Protein AF-A0A953Z310-F1 (afdb_monomer_lite)

Secondary structure (DSSP, 8-state):
-HHHHHTT--S--------SSS-THHHHTTT-GGGBTTTSSBTT----HHHHHHHHHHTTS-SSSHHHHHHHHHHHHHHHHHHHHH--S-------------TTBPPP---SSS----TT--B-HHHHHHHHHHHT----HHHHHHHHHHHHHHHHHHHHHHT--

Radius of gyration: 30.93 Å; chains: 1; bounding box: 50×56×88 Å

pLDDT: mean 90.14, std 7.77, range [67.81, 98.5]

Sequence (165 aa):
FLRRQREAEGQAYNAGWVFDYPDAQNILVLLYGKNAVPSGVNSARYKSAEFDKLYDEMNQLDQTDPEQAERKKEVILEMHKVLEHDCPWALIYFGKTYLLTHDWFAPPMPNDFAYNLIKYHASDSNVRAAQAEEWREVKPIPMIILGILMLLFGGLFVAKVLMQP

Structure (mmCIF, N/CA/C/O backbone):
data_AF-A0A953Z310-F1
#
_entry.id   AF-A0A953Z310-F1
#
loop_
_atom_site.group_PDB
_atom_site.id
_atom_site.type_symbol
_atom_site.label_atom_id
_atom_site.label_alt_id
_atom_site.label_comp_id
_atom_site.label_asym_id
_atom_site.label_entity_id
_atom_site.label_seq_id
_atom_site.pdbx_PDB_ins_code
_atom_site.Cartn_x
_atom_site.Cartn_y
_atom_site.Cartn_z
_atom_site.occupancy
_atom_site.B_iso_or_equiv
_atom_site.auth_seq_id
_atom_site.auth_comp_id
_atom_site.auth_asym_id
_atom_site.auth_atom_id
_atom_site.pdbx_PDB_model_num
ATOM 1 N N . PHE A 1 1 ? -17.817 -5.133 -11.876 1.00 75.56 1 PHE A N 1
ATOM 2 C CA . PHE A 1 1 ? -17.106 -5.460 -10.626 1.00 75.56 1 PHE A CA 1
ATOM 3 C C . PHE A 1 1 ? -17.225 -4.328 -9.604 1.00 75.56 1 PHE A C 1
ATOM 5 O O . PHE A 1 1 ? -18.064 -4.449 -8.726 1.00 75.56 1 PHE A O 1
ATOM 12 N N . LEU A 1 2 ? -16.526 -3.195 -9.774 1.00 82.00 2 LEU A N 1
ATOM 13 C CA . LEU A 1 2 ? -16.492 -2.096 -8.787 1.00 82.00 2 LEU A CA 1
ATOM 14 C C . LEU A 1 2 ? -17.868 -1.542 -8.380 1.00 82.00 2 LEU A C 1
ATOM 16 O O . LEU A 1 2 ? -18.081 -1.215 -7.220 1.00 82.00 2 LEU A O 1
ATOM 20 N N . ARG A 1 3 ? -18.817 -1.458 -9.322 1.00 87.06 3 ARG A N 1
ATOM 21 C CA . ARG A 1 3 ? -20.196 -1.047 -9.019 1.00 87.06 3 ARG A CA 1
ATOM 22 C C . ARG A 1 3 ? -20.852 -1.984 -7.993 1.00 87.06 3 ARG A C 1
ATOM 24 O O . ARG A 1 3 ? -21.288 -1.514 -6.956 1.00 87.06 3 ARG A O 1
ATOM 31 N N . ARG A 1 4 ? -20.790 -3.300 -8.231 1.00 85.25 4 ARG A N 1
ATOM 32 C CA . ARG A 1 4 ? -21.323 -4.333 -7.324 1.00 85.25 4 ARG A CA 1
ATOM 33 C C . ARG A 1 4 ? -20.642 -4.318 -5.956 1.00 85.25 4 ARG A C 1
ATOM 35 O O . ARG A 1 4 ? -21.317 -4.517 -4.963 1.00 85.25 4 ARG A O 1
ATOM 42 N N . GLN A 1 5 ? -19.338 -4.038 -5.895 1.00 83.44 5 GLN A N 1
ATOM 43 C CA . GLN A 1 5 ? -18.620 -3.876 -4.625 1.00 83.44 5 GLN A CA 1
ATOM 44 C C . GLN A 1 5 ? -19.130 -2.659 -3.835 1.00 83.44 5 GLN A C 1
ATOM 46 O O . GLN A 1 5 ? -19.367 -2.771 -2.637 1.00 83.44 5 GLN A O 1
ATOM 51 N N . ARG A 1 6 ? -19.363 -1.515 -4.499 1.00 82.12 6 ARG A N 1
ATOM 52 C CA . ARG A 1 6 ? -19.944 -0.316 -3.861 1.00 82.12 6 ARG A CA 1
ATOM 53 C C . ARG A 1 6 ? -21.405 -0.500 -3.453 1.00 82.12 6 ARG A C 1
ATOM 55 O O . ARG A 1 6 ? -21.812 -0.008 -2.410 1.00 82.12 6 ARG A O 1
ATOM 62 N N . GLU A 1 7 ? -22.176 -1.208 -4.271 1.00 84.88 7 GLU A N 1
ATOM 63 C CA . GLU A 1 7 ? -23.590 -1.530 -4.031 1.00 84.88 7 GLU A CA 1
ATOM 64 C C . GLU A 1 7 ? -23.766 -2.753 -3.108 1.00 84.88 7 GLU A C 1
ATOM 66 O O . GLU A 1 7 ? -24.884 -3.102 -2.747 1.00 84.88 7 GLU A O 1
ATOM 71 N N . ALA A 1 8 ? -22.665 -3.391 -2.692 1.00 78.88 8 ALA A N 1
ATOM 72 C CA . ALA A 1 8 ? -22.634 -4.596 -1.866 1.00 78.88 8 ALA A CA 1
ATOM 73 C C . ALA A 1 8 ? -23.402 -5.811 -2.443 1.00 78.88 8 ALA A C 1
ATOM 75 O O . ALA A 1 8 ? -23.915 -6.646 -1.701 1.00 78.88 8 ALA A O 1
ATOM 76 N N . GLU A 1 9 ? -23.439 -5.958 -3.768 1.00 84.62 9 GLU A N 1
ATOM 77 C CA . GLU A 1 9 ? -24.192 -6.996 -4.493 1.00 84.62 9 GLU A CA 1
ATOM 78 C C . GLU A 1 9 ? -23.413 -8.316 -4.701 1.00 84.62 9 GLU A C 1
ATOM 80 O O . GLU A 1 9 ? -23.524 -8.973 -5.745 1.00 84.62 9 GLU A O 1
ATOM 85 N N . GLY A 1 10 ? -22.583 -8.723 -3.743 1.00 82.38 10 GLY A N 1
ATOM 86 C CA . GLY A 1 10 ? -21.680 -9.869 -3.890 1.00 82.38 10 GLY A CA 1
ATOM 87 C C . GLY A 1 10 ? -21.063 -10.309 -2.567 1.00 82.38 10 GLY A C 1
ATOM 88 O O . GLY A 1 10 ? -20.940 -9.516 -1.638 1.00 82.38 10 GLY A O 1
ATOM 89 N N . GLN A 1 11 ? -20.728 -11.598 -2.495 1.00 84.50 11 GLN A N 1
ATOM 90 C CA . GLN A 1 11 ? -20.327 -12.278 -1.258 1.00 84.50 11 GLN A CA 1
ATOM 91 C C . GLN A 1 11 ? -18.828 -12.164 -0.966 1.00 84.50 11 GLN A C 1
ATOM 93 O O . GLN A 1 11 ? -18.438 -12.037 0.187 1.00 84.50 11 GLN A O 1
ATOM 98 N N . ALA A 1 12 ? -17.992 -12.205 -2.005 1.00 87.31 12 ALA A N 1
ATOM 99 C CA . ALA A 1 12 ? -16.545 -12.095 -1.896 1.00 87.31 12 ALA A CA 1
ATOM 100 C C . ALA A 1 12 ? -15.976 -11.406 -3.138 1.00 87.31 12 ALA A C 1
ATOM 102 O O . ALA A 1 12 ? -16.514 -11.534 -4.243 1.00 87.31 12 ALA A O 1
ATOM 103 N N . TYR A 1 13 ? -14.873 -10.688 -2.951 1.00 86.81 13 TYR A N 1
ATOM 104 C CA . TYR A 1 13 ? -14.194 -9.942 -4.002 1.00 86.81 13 TYR A CA 1
ATOM 105 C C . TYR A 1 13 ? -12.687 -10.079 -3.824 1.00 86.81 13 TYR A C 1
ATOM 107 O O . TYR A 1 13 ? -12.195 -10.060 -2.699 1.00 86.81 13 TYR A O 1
ATOM 115 N N . ASN A 1 14 ? -11.956 -10.173 -4.933 1.00 89.12 14 ASN A N 1
ATOM 116 C CA . ASN A 1 14 ? -10.514 -9.976 -4.905 1.00 89.12 14 ASN A CA 1
ATOM 117 C C . ASN A 1 14 ? -10.241 -8.469 -4.981 1.00 89.12 14 ASN A C 1
ATOM 119 O O . ASN A 1 14 ? -10.617 -7.821 -5.960 1.00 89.12 14 ASN A O 1
ATOM 123 N N . ALA A 1 15 ? -9.644 -7.925 -3.929 1.00 88.50 15 ALA A N 1
ATOM 124 C CA . ALA A 1 15 ? -9.298 -6.522 -3.811 1.00 88.50 15 ALA A CA 1
ATOM 125 C C . ALA A 1 15 ? -7.886 -6.390 -3.239 1.00 88.50 15 ALA A C 1
ATOM 127 O O . ALA A 1 15 ? -7.386 -7.282 -2.557 1.00 88.50 15 ALA A O 1
ATOM 128 N N . GLY A 1 16 ? -7.260 -5.256 -3.523 1.00 89.62 16 GLY A N 1
ATOM 129 C CA . GLY A 1 16 ? -5.967 -4.883 -2.975 1.00 89.62 16 GLY A CA 1
ATOM 130 C C . GLY A 1 16 ? -5.983 -3.422 -2.565 1.00 89.62 16 GLY A C 1
ATOM 131 O O . GLY A 1 16 ? -6.870 -2.663 -2.967 1.00 89.62 16 GLY A O 1
ATOM 132 N N . TRP A 1 17 ? -4.987 -3.043 -1.776 1.00 89.44 17 TRP A N 1
ATOM 133 C CA . TRP A 1 17 ? -4.759 -1.662 -1.394 1.00 89.44 17 TRP A CA 1
ATOM 134 C C . TRP A 1 17 ? -3.287 -1.318 -1.549 1.00 89.44 17 TRP A C 1
ATOM 136 O O . TRP A 1 17 ? -2.412 -2.165 -1.368 1.00 89.44 17 TRP A O 1
ATOM 146 N N . VAL A 1 18 ? -3.041 -0.071 -1.910 1.00 87.56 18 VAL A N 1
ATOM 147 C CA . VAL A 1 18 ? -1.717 0.515 -2.076 1.00 87.56 18 VAL A CA 1
ATOM 148 C C . VAL A 1 18 ? -1.714 1.744 -1.189 1.00 87.56 18 VAL A C 1
ATOM 150 O O . VAL A 1 18 ? -2.665 2.517 -1.223 1.00 87.56 18 VAL A O 1
ATOM 153 N N . PHE A 1 19 ? -0.705 1.860 -0.336 1.00 85.81 19 PHE A N 1
ATOM 154 C CA . PHE A 1 19 ? -0.690 2.856 0.727 1.00 85.81 19 PHE A CA 1
ATOM 155 C C . PHE A 1 19 ? -0.620 4.279 0.168 1.00 85.81 19 PHE A C 1
ATOM 157 O O . PHE A 1 19 ? 0.287 4.591 -0.590 1.00 85.81 19 PHE A O 1
ATOM 164 N N . ASP A 1 20 ? -1.487 5.187 0.608 1.00 86.50 20 ASP A N 1
ATOM 165 C CA . ASP A 1 20 ? -1.364 6.597 0.204 1.00 86.50 20 ASP A CA 1
ATOM 166 C C . ASP A 1 20 ? -0.255 7.332 0.984 1.00 86.50 20 ASP A C 1
ATOM 168 O O . ASP A 1 20 ? 0.342 8.288 0.486 1.00 86.50 20 ASP A O 1
ATOM 172 N N . TYR A 1 21 ? 0.024 6.889 2.214 1.00 88.56 21 TYR A N 1
ATOM 173 C CA . TYR A 1 21 ? 1.044 7.432 3.117 1.00 88.56 21 TYR A CA 1
ATOM 174 C C . TYR A 1 21 ? 1.544 6.353 4.101 1.00 88.56 21 TYR A C 1
ATOM 176 O O . TYR A 1 21 ? 0.835 5.370 4.335 1.00 88.56 21 TYR A O 1
ATOM 184 N N . PRO A 1 22 ? 2.757 6.506 4.677 1.00 87.31 22 PRO A N 1
ATOM 185 C CA . PRO A 1 22 ? 3.416 5.495 5.514 1.00 87.31 22 PRO A CA 1
ATOM 186 C C . PRO A 1 22 ? 2.853 5.409 6.946 1.00 87.31 22 PRO A C 1
ATOM 188 O O . PRO A 1 22 ? 3.590 5.540 7.921 1.00 87.31 22 PRO A O 1
ATOM 191 N N . ASP A 1 23 ? 1.548 5.189 7.089 1.00 89.88 23 ASP A N 1
ATOM 192 C CA . ASP A 1 23 ? 0.880 5.001 8.381 1.00 89.88 23 ASP A CA 1
ATOM 193 C C . ASP A 1 23 ? -0.070 3.797 8.314 1.00 89.88 23 ASP A C 1
ATOM 195 O O . ASP A 1 23 ? -0.810 3.627 7.343 1.00 89.88 23 ASP A O 1
ATOM 199 N N . ALA A 1 24 ? -0.076 2.964 9.359 1.00 91.81 24 ALA A N 1
ATOM 200 C CA . ALA A 1 24 ? -0.972 1.813 9.468 1.00 91.81 24 ALA A CA 1
ATOM 201 C C . ALA A 1 24 ? -2.457 2.214 9.408 1.00 91.81 24 ALA A C 1
ATOM 203 O O . ALA A 1 24 ? -3.286 1.460 8.892 1.00 91.81 24 ALA A O 1
ATOM 204 N N . GLN A 1 25 ? -2.788 3.423 9.867 1.00 93.69 25 GLN A N 1
ATOM 205 C CA . GLN A 1 25 ? -4.124 4.003 9.794 1.00 93.69 25 GLN A CA 1
ATOM 206 C C . GLN A 1 25 ? -4.683 4.000 8.361 1.00 93.69 25 GLN A C 1
ATOM 208 O O . GLN A 1 25 ? -5.875 3.750 8.186 1.00 93.69 25 GLN A O 1
ATOM 213 N N . ASN A 1 26 ? -3.832 4.159 7.335 1.00 93.06 26 ASN A N 1
ATOM 214 C CA . ASN A 1 26 ? -4.240 4.116 5.926 1.00 93.06 26 ASN A CA 1
ATOM 215 C C . ASN A 1 26 ? -4.829 2.756 5.501 1.00 93.06 26 ASN A C 1
ATOM 217 O O . ASN A 1 26 ? -5.685 2.712 4.622 1.00 93.06 26 ASN A O 1
ATOM 221 N N . ILE A 1 27 ? -4.421 1.653 6.137 1.00 93.62 27 ILE A N 1
ATOM 222 C CA . ILE A 1 27 ? -4.996 0.320 5.890 1.00 93.62 27 ILE A CA 1
ATOM 223 C C . ILE A 1 27 ? -6.156 0.046 6.838 1.00 93.62 27 ILE A C 1
ATOM 225 O O . ILE A 1 27 ? -7.201 -0.449 6.420 1.00 93.62 27 ILE A O 1
ATOM 229 N N . LEU A 1 28 ? -6.000 0.382 8.119 1.00 95.88 28 LEU A N 1
ATOM 230 C CA . LEU A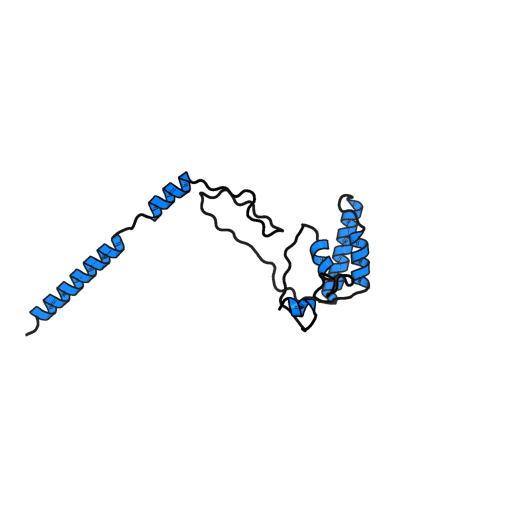 1 28 ? -6.994 0.068 9.149 1.00 95.88 28 LEU A CA 1
ATOM 231 C C . LEU A 1 28 ? -8.328 0.799 8.913 1.00 95.88 28 LEU A C 1
ATOM 233 O O . LEU A 1 28 ? -9.392 0.265 9.231 1.00 95.88 28 LEU A O 1
ATOM 237 N N . VAL A 1 29 ? -8.300 1.970 8.265 1.00 95.94 29 VAL A N 1
ATOM 238 C CA . VAL A 1 29 ? -9.497 2.745 7.882 1.00 95.94 29 VAL A CA 1
ATOM 239 C C . VAL A 1 29 ? -10.451 1.972 6.961 1.00 95.94 29 VAL A C 1
ATOM 241 O O . VAL A 1 29 ? -11.656 2.237 6.948 1.00 95.94 29 VAL A O 1
ATOM 244 N N . LEU A 1 30 ? -9.929 0.993 6.216 1.00 95.31 30 LEU A N 1
ATOM 245 C CA . LEU A 1 30 ? -10.671 0.139 5.284 1.00 95.31 30 LEU A CA 1
ATOM 246 C C . LEU A 1 30 ? -11.499 -0.935 5.991 1.00 95.31 30 LEU A C 1
ATOM 248 O O . LEU A 1 30 ? -12.301 -1.610 5.351 1.00 95.31 30 LEU A O 1
ATOM 252 N N . LEU A 1 31 ? -11.302 -1.106 7.295 1.00 96.56 31 LEU A N 1
ATOM 253 C CA . LEU A 1 31 ? -12.040 -2.047 8.133 1.00 96.56 31 LEU A CA 1
ATOM 254 C C . LEU A 1 31 ? -12.851 -1.327 9.216 1.00 96.56 31 LEU A C 1
ATOM 256 O O . LEU A 1 31 ? -13.653 -1.949 9.901 1.00 96.56 31 LEU A O 1
ATOM 260 N N . TYR A 1 32 ? -12.728 -0.004 9.315 1.00 97.44 32 TYR A N 1
ATOM 261 C CA . TYR A 1 32 ? -13.504 0.796 10.251 1.00 97.44 32 TYR A CA 1
ATOM 262 C C . TYR A 1 32 ? -14.999 0.799 9.896 1.00 97.44 32 TYR A C 1
ATOM 264 O O . TYR A 1 32 ? -15.395 1.081 8.756 1.00 97.44 32 TYR A O 1
ATOM 272 N N . GLY A 1 33 ? -15.856 0.493 10.870 1.00 96.31 33 GLY A N 1
ATOM 273 C CA . GLY A 1 33 ? -17.280 0.237 10.663 1.00 96.31 33 GLY A CA 1
ATOM 274 C C . GLY A 1 33 ? -18.072 1.450 10.175 1.00 96.31 33 GLY A C 1
ATOM 275 O O . GLY A 1 33 ? -18.987 1.297 9.356 1.00 96.31 33 GLY A O 1
ATOM 276 N N . LYS A 1 34 ? -17.702 2.670 10.598 1.00 95.00 34 LYS A N 1
ATOM 277 C CA . LYS A 1 34 ? -18.354 3.916 10.132 1.00 95.00 34 LYS A CA 1
ATOM 278 C C . LYS A 1 34 ? -18.037 4.233 8.663 1.00 95.00 34 LYS A C 1
ATOM 280 O O . LYS A 1 34 ? -18.772 4.990 8.037 1.00 95.00 34 LYS A O 1
ATOM 285 N N . ASN A 1 35 ? -17.007 3.600 8.097 1.00 95.12 35 ASN A N 1
ATOM 286 C CA . ASN A 1 35 ? -16.613 3.751 6.697 1.00 95.12 35 ASN A CA 1
ATOM 287 C C . ASN A 1 35 ? -17.192 2.671 5.776 1.00 95.12 35 ASN A C 1
ATOM 289 O O . ASN A 1 35 ? -16.746 2.557 4.636 1.00 95.12 35 ASN A O 1
ATOM 293 N N . ALA A 1 36 ? -18.147 1.852 6.225 1.00 92.69 36 ALA A N 1
ATOM 294 C CA . ALA A 1 36 ? -18.741 0.818 5.379 1.00 92.69 36 ALA A CA 1
ATOM 295 C C . ALA A 1 36 ? -19.385 1.400 4.100 1.00 92.69 36 ALA A C 1
ATOM 297 O O . ALA A 1 36 ? -20.019 2.459 4.125 1.00 92.69 36 ALA A O 1
ATOM 298 N N . VAL A 1 37 ? -19.263 0.687 2.975 1.00 86.88 37 VAL A N 1
ATOM 299 C CA . VAL A 1 37 ? -20.016 0.997 1.742 1.00 86.88 37 VAL A CA 1
ATOM 300 C C . VAL A 1 37 ? -21.536 1.005 2.014 1.00 86.88 37 VAL A C 1
ATOM 302 O O . VAL A 1 37 ? -22.010 0.207 2.835 1.00 86.88 37 VAL A O 1
ATOM 305 N N . PRO A 1 38 ? -22.322 1.890 1.360 1.00 83.75 38 PRO A N 1
ATOM 306 C CA . PRO A 1 38 ? -22.006 2.608 0.114 1.00 83.75 38 PRO A CA 1
ATOM 307 C C . PRO A 1 38 ? -21.299 3.963 0.270 1.00 83.75 38 PRO A C 1
ATOM 309 O O . PRO A 1 38 ? -20.824 4.502 -0.725 1.00 83.75 38 PRO A O 1
ATOM 312 N N . SER A 1 39 ? -21.232 4.531 1.475 1.00 82.00 39 SER A N 1
ATOM 313 C CA . SER A 1 39 ? -20.743 5.903 1.690 1.00 82.00 39 SER A CA 1
ATOM 314 C C . SER A 1 39 ? -19.250 6.011 2.007 1.00 82.00 39 SER A C 1
ATOM 316 O O . SER A 1 39 ? -18.727 7.122 2.007 1.00 82.00 39 SER A O 1
ATOM 318 N N . GLY A 1 40 ? -18.563 4.899 2.283 1.00 88.25 40 GLY A N 1
ATOM 319 C CA . GLY A 1 40 ? -17.144 4.906 2.638 1.00 88.25 40 GLY A CA 1
ATOM 320 C C . GLY A 1 40 ? -16.305 3.838 1.934 1.00 88.25 40 GLY A C 1
ATOM 321 O O . GLY A 1 40 ? -16.736 3.199 0.974 1.00 88.25 40 GLY A O 1
ATOM 322 N N . VAL A 1 41 ? -15.070 3.686 2.411 1.00 91.19 41 VAL A N 1
ATOM 323 C CA . VAL A 1 41 ? -14.011 2.863 1.800 1.00 91.19 41 VAL A CA 1
ATOM 324 C C . VAL A 1 41 ? -13.957 1.419 2.311 1.00 91.19 41 VAL A C 1
ATOM 326 O O . VAL A 1 41 ? -13.319 0.570 1.687 1.00 91.19 41 VAL A O 1
ATOM 329 N N . ASN A 1 42 ? -14.657 1.100 3.405 1.00 93.69 42 ASN A N 1
ATOM 330 C CA . ASN A 1 42 ? -14.737 -0.256 3.942 1.00 93.69 42 ASN A CA 1
ATOM 331 C C . ASN A 1 42 ? -15.687 -1.109 3.094 1.00 93.69 42 ASN A C 1
ATOM 333 O O . ASN A 1 42 ? -16.899 -1.195 3.319 1.00 93.69 42 ASN A O 1
ATOM 337 N N . SER A 1 43 ? -15.101 -1.743 2.082 1.00 91.38 43 SER A N 1
ATOM 338 C CA . SER A 1 43 ? -15.811 -2.622 1.154 1.00 91.38 43 SER A CA 1
ATOM 339 C C . SER A 1 43 ? -16.093 -4.022 1.708 1.00 91.38 43 SER A C 1
ATOM 341 O O . SER A 1 43 ? -16.977 -4.698 1.186 1.00 91.38 43 SER A O 1
ATOM 343 N N . ALA A 1 44 ? -15.419 -4.434 2.789 1.00 91.75 44 ALA A N 1
ATOM 344 C CA . ALA A 1 44 ? -15.751 -5.665 3.512 1.00 91.75 44 ALA A CA 1
ATOM 345 C C . ALA A 1 44 ? -17.047 -5.537 4.320 1.00 91.75 44 ALA A C 1
ATOM 347 O O . ALA A 1 44 ? -17.647 -6.545 4.682 1.00 91.75 44 ALA A O 1
ATOM 348 N N . ARG A 1 45 ? -17.478 -4.299 4.612 1.00 91.62 45 ARG A N 1
ATOM 349 C CA . ARG A 1 45 ? -18.595 -3.990 5.520 1.00 91.62 45 ARG A CA 1
ATOM 350 C C . ARG A 1 45 ? -18.402 -4.612 6.903 1.00 91.62 45 ARG A C 1
ATOM 352 O O . ARG A 1 45 ? -19.378 -4.879 7.604 1.00 91.62 45 ARG A O 1
ATOM 359 N N . TYR A 1 46 ? -17.144 -4.826 7.275 1.00 94.81 46 TYR A N 1
ATOM 360 C CA . TYR A 1 46 ? -16.770 -5.325 8.583 1.00 94.81 46 TYR A CA 1
ATOM 361 C C . TYR A 1 46 ? -17.195 -4.311 9.649 1.00 94.81 46 TYR A C 1
ATOM 363 O O . TYR A 1 46 ? -17.082 -3.100 9.440 1.00 94.81 46 TYR A O 1
ATOM 371 N N . LYS A 1 47 ? -17.752 -4.814 10.750 1.00 95.62 47 LYS A N 1
ATOM 372 C CA . LYS A 1 47 ? -18.230 -4.024 11.883 1.00 95.62 47 LYS A CA 1
ATOM 373 C C . LYS A 1 47 ? -17.893 -4.765 13.162 1.00 95.62 47 LYS A C 1
ATOM 375 O O . LYS A 1 47 ? -18.430 -5.843 13.400 1.00 95.62 47 LYS A O 1
ATOM 380 N N . SER A 1 48 ? -17.062 -4.153 13.990 1.00 98.00 48 SER A N 1
ATOM 381 C CA . SER A 1 48 ? -16.714 -4.659 15.311 1.00 98.00 48 SER A CA 1
ATOM 382 C C . SER A 1 48 ? -16.634 -3.474 16.260 1.00 98.00 48 SER A C 1
ATOM 384 O O . SER A 1 48 ? -15.899 -2.524 16.009 1.00 98.00 48 SER A O 1
ATOM 386 N N . ALA A 1 49 ? -17.427 -3.505 17.333 1.00 98.12 49 ALA A N 1
ATOM 387 C CA . ALA A 1 49 ? -17.463 -2.412 18.305 1.00 98.12 49 ALA A CA 1
ATOM 388 C C . ALA A 1 49 ? -16.114 -2.244 19.023 1.00 98.12 49 ALA A C 1
ATOM 390 O O . ALA A 1 49 ? -15.729 -1.127 19.361 1.00 98.12 49 ALA A O 1
ATOM 391 N N . GLU A 1 50 ? -15.398 -3.351 19.232 1.00 98.25 50 GLU A N 1
ATOM 392 C CA . GLU A 1 50 ? -14.052 -3.353 19.798 1.00 98.25 50 GLU A CA 1
ATOM 393 C C . GLU A 1 50 ? -13.054 -2.712 18.831 1.00 98.25 50 GLU A C 1
ATOM 395 O O . GLU A 1 50 ? -12.362 -1.766 19.207 1.00 98.25 50 GLU A O 1
ATOM 400 N N . PHE A 1 51 ? -13.050 -3.151 17.567 1.00 98.38 51 PHE A N 1
ATOM 401 C CA . PHE A 1 51 ? -12.187 -2.569 16.538 1.00 98.38 51 PHE A CA 1
ATOM 402 C C . PHE A 1 51 ? -12.461 -1.075 16.341 1.00 98.38 51 PHE A C 1
ATOM 404 O O . PHE A 1 51 ? -11.527 -0.280 16.302 1.00 98.38 51 PHE A O 1
ATOM 411 N N . ASP A 1 52 ? -13.733 -0.677 16.254 1.00 98.38 52 ASP A N 1
ATOM 412 C CA . ASP A 1 52 ? -14.125 0.716 16.034 1.00 98.38 52 ASP A CA 1
ATOM 413 C C . ASP A 1 52 ? -13.691 1.619 17.197 1.00 98.38 52 ASP A C 1
ATOM 415 O O . ASP A 1 52 ? -13.263 2.750 16.966 1.00 98.38 52 ASP A O 1
ATOM 419 N N . LYS A 1 53 ? -13.747 1.119 18.439 1.00 98.50 53 LYS A N 1
ATOM 420 C CA . LYS A 1 53 ? -13.267 1.848 19.619 1.00 98.50 53 LYS A CA 1
ATOM 421 C C . LYS A 1 53 ? -11.749 2.044 19.582 1.00 98.50 53 LYS A C 1
ATOM 423 O O . LYS A 1 53 ? -11.283 3.155 19.818 1.00 98.50 53 LYS A O 1
ATOM 428 N N . LEU A 1 54 ? -10.995 0.985 19.287 1.00 98.50 54 LEU A N 1
ATOM 429 C CA . LEU A 1 54 ? -9.535 1.053 19.182 1.00 98.50 54 LEU A CA 1
ATOM 430 C C . LEU A 1 54 ? -9.102 1.957 18.022 1.00 98.50 54 LEU A C 1
ATOM 432 O O . LEU A 1 54 ? -8.180 2.753 18.167 1.00 98.50 54 LEU A O 1
ATOM 436 N N . TYR A 1 55 ? -9.809 1.892 16.891 1.00 98.19 55 TYR A N 1
ATOM 437 C CA . TYR A 1 55 ? -9.577 2.778 15.755 1.00 98.19 55 TYR A CA 1
ATOM 438 C C . TYR A 1 55 ? -9.791 4.249 16.138 1.00 98.19 55 TYR A C 1
ATOM 440 O O . TYR A 1 55 ? -8.965 5.095 15.796 1.00 98.19 55 TYR A O 1
ATOM 448 N N . ASP A 1 56 ? -10.873 4.557 16.863 1.00 98.06 56 ASP A N 1
ATOM 449 C CA . ASP A 1 56 ? -11.164 5.912 17.344 1.00 98.06 56 ASP A CA 1
ATOM 450 C C . ASP A 1 56 ? -10.080 6.428 18.310 1.00 98.06 56 ASP A C 1
ATOM 452 O O . ASP A 1 56 ? -9.698 7.593 18.206 1.00 98.06 56 ASP A O 1
ATOM 456 N N . GLU A 1 57 ? -9.549 5.576 19.196 1.00 97.88 57 GLU A N 1
ATOM 457 C CA . GLU A 1 57 ? -8.410 5.905 20.071 1.00 97.88 57 GLU A CA 1
ATOM 458 C C . GLU A 1 57 ? -7.135 6.164 19.257 1.00 97.88 57 GLU A C 1
ATOM 460 O O . GLU A 1 57 ? -6.530 7.226 19.382 1.00 97.88 57 GLU A O 1
ATOM 465 N N . MET A 1 58 ? -6.764 5.240 18.364 1.00 97.62 58 MET A N 1
ATOM 466 C CA . MET A 1 58 ? -5.591 5.367 17.493 1.00 97.62 58 MET A CA 1
ATOM 467 C C . MET A 1 58 ? -5.614 6.679 16.694 1.00 97.62 58 MET A C 1
ATOM 469 O O . MET A 1 58 ? -4.579 7.323 16.537 1.00 97.62 58 MET A O 1
ATOM 473 N N . ASN A 1 59 ? -6.787 7.086 16.200 1.00 95.19 59 ASN A N 1
ATOM 474 C CA . ASN A 1 59 ? -6.961 8.310 15.416 1.00 95.19 59 ASN A CA 1
ATOM 475 C C . ASN A 1 59 ? -6.756 9.606 16.222 1.00 95.19 59 ASN A C 1
ATOM 477 O O . ASN A 1 59 ? -6.582 10.662 15.616 1.00 95.19 59 ASN A O 1
ATOM 481 N N . GLN A 1 60 ? -6.831 9.549 17.553 1.00 96.19 60 GLN A N 1
ATOM 482 C CA . GLN A 1 60 ? -6.637 10.703 18.437 1.00 96.19 60 GLN A CA 1
ATOM 483 C C . GLN A 1 60 ? -5.189 10.850 18.916 1.00 96.19 60 GLN A C 1
ATOM 485 O O . GLN A 1 60 ? -4.838 11.907 19.436 1.00 96.19 60 GLN A O 1
ATOM 490 N N . LEU A 1 61 ? -4.362 9.815 18.749 1.00 96.19 61 LEU A N 1
ATOM 491 C CA . LEU A 1 61 ? -2.971 9.804 19.194 1.00 96.19 61 LEU A CA 1
ATOM 492 C C . LEU A 1 61 ? -2.063 10.525 18.194 1.00 96.19 61 LEU A C 1
ATOM 494 O O . LEU A 1 61 ? -2.054 10.219 16.997 1.00 96.19 61 LEU A O 1
ATOM 498 N N . ASP A 1 62 ? -1.266 11.462 18.703 1.00 93.69 62 ASP A N 1
ATOM 499 C CA . ASP A 1 62 ? -0.270 12.186 17.920 1.00 93.69 62 ASP A CA 1
ATOM 500 C C . ASP A 1 62 ? 0.984 11.326 17.714 1.00 93.69 62 ASP A C 1
ATOM 502 O O . ASP A 1 62 ? 1.567 10.795 18.654 1.00 93.69 62 ASP A O 1
ATOM 506 N N . GLN A 1 63 ? 1.422 11.193 16.465 1.00 90.50 63 GLN A N 1
ATOM 507 C CA . GLN A 1 63 ? 2.624 10.435 16.123 1.00 90.50 63 GLN A CA 1
ATOM 508 C C . GLN A 1 63 ? 3.921 11.232 16.331 1.00 90.50 63 GLN A C 1
ATOM 510 O O . GLN A 1 63 ? 5.007 10.655 16.306 1.00 90.50 63 GLN A O 1
ATOM 515 N N . THR A 1 64 ? 3.835 12.553 16.497 1.00 93.81 64 THR A N 1
ATOM 516 C CA . THR A 1 64 ? 5.003 13.411 16.738 1.00 93.81 64 THR A CA 1
ATOM 517 C C . THR A 1 64 ? 5.454 13.401 18.197 1.00 93.81 64 THR A C 1
ATOM 519 O O . THR A 1 64 ? 6.632 13.640 18.471 1.00 93.81 64 THR A O 1
ATOM 522 N N . ASP A 1 65 ? 4.545 13.076 19.117 1.00 97.12 65 ASP A N 1
ATOM 523 C CA . ASP A 1 65 ? 4.842 12.872 20.529 1.00 97.12 65 ASP A CA 1
ATOM 524 C C . ASP A 1 65 ? 5.303 11.417 20.766 1.00 97.12 65 ASP A C 1
ATOM 526 O O . ASP A 1 65 ? 4.569 10.486 20.427 1.00 97.12 65 ASP A O 1
ATOM 530 N N . PRO A 1 66 ? 6.503 11.174 21.332 1.00 97.12 66 PRO A N 1
ATOM 531 C CA . PRO A 1 66 ? 7.030 9.818 21.496 1.00 97.12 66 PRO A CA 1
ATOM 532 C C . PRO A 1 66 ? 6.181 8.895 22.381 1.00 97.12 66 PRO A C 1
ATOM 534 O O . PRO A 1 66 ? 6.108 7.697 22.109 1.00 97.12 66 PRO A O 1
ATOM 537 N N . GLU A 1 67 ? 5.553 9.424 23.434 1.00 97.38 67 GLU A N 1
ATOM 538 C CA . GLU A 1 67 ? 4.732 8.627 24.352 1.00 97.38 67 GLU A CA 1
ATOM 539 C C . GLU A 1 67 ? 3.434 8.202 23.658 1.00 97.38 67 GLU A C 1
ATOM 541 O O . GLU A 1 67 ? 3.064 7.025 23.667 1.00 97.38 67 GLU A O 1
ATOM 546 N N . GLN A 1 68 ? 2.785 9.143 22.970 1.00 97.62 68 GLN A N 1
ATOM 547 C CA . GLN A 1 68 ? 1.585 8.853 22.189 1.00 97.62 68 GLN A CA 1
ATOM 548 C C . GLN A 1 68 ? 1.876 7.956 20.982 1.00 97.62 68 GLN A C 1
ATOM 550 O O . GLN A 1 68 ? 1.049 7.108 20.645 1.00 97.62 68 GLN A O 1
ATOM 555 N N . ALA A 1 69 ? 3.051 8.075 20.360 1.00 96.38 69 ALA A N 1
ATOM 556 C CA . ALA A 1 69 ? 3.471 7.206 19.266 1.00 96.38 69 ALA A CA 1
ATOM 557 C C . ALA A 1 69 ? 3.641 5.744 19.717 1.00 96.38 69 ALA A C 1
ATOM 559 O O . ALA A 1 69 ? 3.163 4.835 19.031 1.00 96.38 69 ALA A O 1
ATOM 560 N N . GLU A 1 70 ? 4.259 5.498 20.879 1.00 97.56 70 GLU A N 1
ATOM 561 C CA . GLU A 1 70 ? 4.327 4.140 21.437 1.00 97.56 70 GLU A CA 1
ATOM 562 C C . GLU A 1 70 ? 2.934 3.632 21.827 1.00 97.56 70 GLU A C 1
ATOM 564 O O . GLU A 1 70 ? 2.589 2.498 21.486 1.00 97.56 70 GLU A O 1
ATOM 569 N N . ARG A 1 71 ? 2.072 4.480 22.409 1.00 97.75 71 ARG A N 1
ATOM 570 C CA . ARG A 1 71 ? 0.676 4.096 22.672 1.00 97.75 71 ARG A CA 1
ATOM 571 C C . ARG A 1 71 ? -0.070 3.734 21.385 1.00 97.75 71 ARG A C 1
ATOM 573 O O . ARG A 1 71 ? -0.777 2.730 21.345 1.00 97.75 71 ARG A O 1
ATOM 580 N N . LYS A 1 72 ? 0.113 4.499 20.306 1.00 97.50 72 LYS A N 1
ATOM 581 C CA . LYS A 1 72 ? -0.526 4.251 19.003 1.00 97.50 72 LYS A CA 1
ATOM 582 C C . LYS A 1 72 ? -0.122 2.889 18.454 1.00 97.50 72 LYS A C 1
ATOM 584 O O . LYS A 1 72 ? -0.967 2.147 17.960 1.00 97.50 72 LYS A O 1
ATOM 589 N N . LYS A 1 73 ? 1.153 2.529 18.584 1.00 97.19 73 LYS A N 1
ATOM 590 C CA . LYS A 1 73 ? 1.674 1.216 18.195 1.00 97.19 73 LYS A CA 1
ATOM 591 C C . LYS A 1 73 ? 1.057 0.080 19.013 1.00 97.19 73 LYS A C 1
ATOM 593 O O . LYS A 1 73 ? 0.700 -0.939 18.427 1.00 97.19 73 LYS A O 1
ATOM 598 N N . GLU A 1 74 ? 0.895 0.240 20.324 1.00 98.00 74 GLU A N 1
ATOM 599 C CA . GLU A 1 74 ? 0.203 -0.750 21.164 1.00 98.00 74 GLU A CA 1
ATOM 600 C C . GLU A 1 74 ? -1.251 -0.952 20.728 1.00 98.00 74 GLU A C 1
ATOM 602 O O . GLU A 1 74 ? -1.669 -2.089 20.507 1.00 98.00 74 GLU A O 1
ATOM 607 N N . VAL A 1 75 ? -1.992 0.141 20.523 1.00 98.31 75 VAL A N 1
ATOM 608 C CA . VAL A 1 75 ? -3.387 0.100 20.056 1.00 98.31 75 VAL A CA 1
ATOM 609 C C . VAL A 1 75 ? -3.481 -0.578 18.688 1.00 98.31 75 VAL A C 1
ATOM 611 O O . VAL A 1 75 ? -4.343 -1.429 18.480 1.00 98.31 75 VAL A O 1
ATOM 614 N N . ILE A 1 76 ? -2.558 -0.287 17.766 1.00 98.06 76 ILE A N 1
ATOM 615 C CA . ILE A 1 76 ? -2.487 -0.968 16.464 1.00 98.06 76 ILE A CA 1
ATOM 616 C C . ILE A 1 76 ? -2.305 -2.482 16.650 1.00 98.06 76 ILE A C 1
ATOM 618 O O . ILE A 1 76 ? -2.988 -3.265 15.992 1.00 98.06 76 ILE A O 1
ATOM 622 N N . LEU A 1 77 ? -1.429 -2.923 17.559 1.00 98.00 77 LEU A N 1
ATOM 623 C CA . LEU A 1 77 ? -1.238 -4.350 17.844 1.00 98.00 77 LEU A CA 1
ATOM 624 C C . LEU A 1 77 ? -2.489 -5.000 18.457 1.00 98.00 77 LEU A C 1
ATOM 626 O O . LEU A 1 77 ? -2.778 -6.160 18.165 1.00 98.00 77 LEU A O 1
ATOM 630 N N . GLU A 1 78 ? -3.242 -4.280 19.287 1.00 98.38 78 GLU A N 1
ATOM 631 C CA . GLU A 1 78 ? -4.538 -4.741 19.802 1.00 98.38 78 GLU A CA 1
ATOM 632 C C . GLU A 1 78 ? -5.559 -4.890 18.669 1.00 98.38 78 GLU A C 1
ATOM 634 O O . GLU A 1 78 ? -6.195 -5.936 18.546 1.00 98.38 78 GLU A O 1
ATOM 639 N N . MET A 1 79 ? -5.639 -3.906 17.770 1.00 98.31 79 MET A N 1
ATOM 640 C CA . MET A 1 79 ? -6.489 -3.974 16.579 1.00 98.31 79 MET A CA 1
ATOM 641 C C . MET A 1 79 ? -6.128 -5.165 15.689 1.00 98.31 79 MET A C 1
ATOM 643 O O . MET A 1 79 ? -7.023 -5.853 15.199 1.00 98.31 79 MET A O 1
ATOM 647 N N . HIS A 1 80 ? -4.834 -5.447 15.508 1.00 96.88 80 HIS A N 1
ATOM 648 C CA . HIS A 1 80 ? -4.376 -6.616 14.758 1.00 96.88 80 HIS A CA 1
ATOM 649 C C . HIS A 1 80 ? -4.912 -7.924 15.345 1.00 96.88 80 HIS A C 1
ATOM 651 O O . HIS A 1 80 ? -5.394 -8.755 14.582 1.00 96.88 80 HIS A O 1
ATOM 657 N N . LYS A 1 81 ? -4.917 -8.089 16.673 1.00 98.00 81 LYS A N 1
ATOM 658 C CA . LYS A 1 81 ? -5.466 -9.296 17.320 1.00 98.00 81 LYS A CA 1
ATOM 659 C C . LYS A 1 81 ? -6.958 -9.472 17.043 1.00 98.00 81 LYS A C 1
ATOM 661 O O . LYS A 1 81 ? -7.395 -10.588 16.771 1.00 98.00 81 LYS A O 1
ATOM 666 N N . VAL A 1 82 ? -7.728 -8.381 17.072 1.00 98.19 82 VAL A N 1
ATOM 667 C CA . VAL A 1 82 ? -9.159 -8.414 16.725 1.00 98.19 82 VAL A CA 1
ATOM 668 C C . VAL A 1 82 ? -9.338 -8.867 15.275 1.00 98.19 82 VAL A C 1
ATOM 670 O O . VAL A 1 82 ? -10.147 -9.744 14.993 1.00 98.19 82 VAL A O 1
ATOM 673 N N . LEU A 1 83 ? -8.544 -8.324 14.347 1.00 96.94 83 LEU A N 1
ATOM 674 C CA . LEU A 1 83 ? -8.616 -8.691 12.930 1.00 96.94 83 LEU A CA 1
ATOM 675 C C . LEU A 1 83 ? -8.151 -10.123 12.643 1.00 96.94 83 LEU A C 1
ATOM 677 O O . LEU A 1 83 ? -8.709 -10.771 11.760 1.00 96.94 83 LEU A O 1
ATOM 681 N N . GLU A 1 84 ? -7.142 -10.617 13.358 1.00 95.81 84 GLU A N 1
ATOM 682 C CA . GLU A 1 84 ? -6.679 -12.004 13.258 1.00 95.81 84 GLU A CA 1
ATOM 683 C C . GLU A 1 84 ? -7.756 -12.988 13.716 1.00 95.81 84 GLU A C 1
ATOM 685 O O . GLU A 1 84 ? -7.958 -14.017 13.072 1.00 95.81 84 GLU A O 1
ATOM 690 N N . HIS A 1 85 ? -8.470 -12.655 14.794 1.00 97.25 85 HIS A N 1
ATOM 691 C CA . HIS A 1 85 ? -9.580 -13.458 15.292 1.00 97.25 85 HIS A CA 1
ATOM 692 C C . HIS A 1 85 ? -10.791 -13.418 14.346 1.00 97.25 85 HIS A C 1
ATOM 694 O O . HIS A 1 85 ? -11.321 -14.465 13.976 1.00 97.25 85 HIS A O 1
ATOM 700 N N . ASP A 1 86 ? -11.214 -12.222 13.928 1.00 97.62 86 ASP A N 1
ATOM 701 C CA . ASP A 1 86 ? -12.444 -12.035 13.149 1.00 97.62 86 ASP A CA 1
ATOM 702 C C . ASP A 1 86 ? -12.267 -12.363 11.657 1.00 97.62 86 ASP A C 1
ATOM 704 O O . ASP A 1 86 ? -13.246 -12.631 10.959 1.00 97.62 86 ASP A O 1
ATOM 708 N N . CYS A 1 87 ? -11.025 -12.348 11.164 1.00 95.62 87 CYS A N 1
ATOM 709 C CA . CYS A 1 87 ? -10.621 -12.669 9.793 1.00 95.62 87 CYS A CA 1
ATOM 710 C C . CYS A 1 87 ? -11.546 -12.068 8.706 1.00 95.62 87 CYS A C 1
ATOM 712 O O . CYS A 1 87 ? -12.072 -12.794 7.855 1.00 95.62 87 CYS A O 1
ATOM 714 N N . PRO A 1 88 ? -11.754 -10.733 8.674 1.00 94.62 88 PRO A N 1
ATOM 715 C CA . PRO A 1 88 ? -12.631 -10.118 7.674 1.00 94.62 88 PRO A CA 1
ATOM 716 C C . PRO A 1 88 ? -12.067 -10.209 6.248 1.00 94.62 88 PRO A C 1
ATOM 718 O O . PRO A 1 88 ? -12.820 -10.086 5.280 1.00 94.62 88 PRO A O 1
ATOM 721 N N . TRP A 1 89 ? -10.754 -10.422 6.109 1.00 94.69 89 TRP A N 1
ATOM 722 C CA . TRP A 1 89 ? -10.055 -10.617 4.842 1.00 94.69 89 TRP A CA 1
ATOM 723 C C . TRP A 1 89 ? -9.218 -11.892 4.859 1.00 94.69 89 TRP A C 1
ATOM 725 O O . TRP A 1 89 ? -8.534 -12.189 5.835 1.00 94.69 89 TRP A O 1
ATOM 735 N N . ALA A 1 90 ? -9.169 -12.569 3.712 1.00 93.56 90 ALA A N 1
ATOM 736 C CA . ALA A 1 90 ? -8.121 -13.535 3.414 1.00 93.56 90 ALA A CA 1
ATOM 737 C C . ALA A 1 90 ? -6.929 -12.798 2.782 1.00 93.56 90 ALA A C 1
ATOM 739 O O . ALA A 1 90 ? -7.013 -12.330 1.645 1.00 93.56 90 ALA A O 1
ATOM 740 N N . LEU A 1 91 ? -5.822 -12.677 3.519 1.00 90.88 91 LEU A N 1
ATOM 741 C CA . LEU A 1 91 ? -4.594 -12.056 3.018 1.00 90.88 91 LEU A CA 1
ATOM 742 C C . LEU A 1 91 ? -3.902 -12.994 2.018 1.00 90.88 91 LEU A C 1
ATOM 744 O O . LEU A 1 91 ? -3.536 -14.112 2.370 1.00 90.88 91 LEU A O 1
ATOM 748 N N . ILE A 1 92 ? -3.731 -12.542 0.771 1.00 93.06 92 ILE A N 1
ATOM 749 C CA . ILE A 1 92 ? -3.216 -13.388 -0.320 1.00 93.06 92 ILE A CA 1
ATOM 750 C C . ILE A 1 92 ? -1.702 -13.208 -0.512 1.00 93.06 92 ILE A C 1
ATOM 752 O O . ILE A 1 92 ? -0.962 -14.188 -0.490 1.00 93.06 92 ILE A O 1
ATOM 756 N N . TYR A 1 93 ? -1.225 -11.977 -0.723 1.00 91.06 93 TYR A N 1
ATOM 757 C CA . TYR A 1 93 ? 0.201 -11.678 -0.899 1.00 91.06 93 TYR A CA 1
ATOM 758 C C . TYR A 1 93 ? 0.517 -10.197 -0.659 1.00 91.06 93 TYR A C 1
ATOM 760 O O . TYR A 1 93 ? -0.349 -9.334 -0.793 1.00 91.06 93 TYR A O 1
ATOM 768 N N . PHE A 1 94 ? 1.793 -9.906 -0.394 1.00 89.31 94 PHE A N 1
ATOM 769 C CA . PHE A 1 94 ? 2.368 -8.564 -0.490 1.00 89.31 94 PHE A CA 1
ATOM 770 C C . PHE A 1 94 ? 3.142 -8.450 -1.806 1.00 89.31 94 PHE A C 1
ATOM 772 O O . PHE A 1 94 ? 4.031 -9.259 -2.082 1.00 89.31 94 PHE A O 1
ATOM 779 N N . GLY A 1 95 ? 2.764 -7.488 -2.649 1.00 85.19 95 GLY A N 1
ATOM 780 C CA . GLY A 1 95 ? 3.382 -7.296 -3.960 1.00 85.19 95 GLY A CA 1
ATOM 781 C C . GLY A 1 95 ? 4.821 -6.791 -3.847 1.00 85.19 95 GLY A C 1
ATOM 782 O O . GLY A 1 95 ? 5.128 -5.970 -2.988 1.00 85.19 95 GLY A O 1
ATOM 783 N N . LYS A 1 96 ? 5.699 -7.259 -4.738 1.00 84.31 96 LYS A N 1
ATOM 784 C CA . LYS A 1 96 ? 7.032 -6.681 -4.950 1.00 84.31 96 LYS A CA 1
ATOM 785 C C . LYS A 1 96 ? 7.097 -6.083 -6.347 1.00 84.31 96 LYS A C 1
ATOM 787 O O . LYS A 1 96 ? 6.738 -6.752 -7.316 1.00 84.31 96 LYS A O 1
ATOM 792 N N . THR A 1 97 ? 7.578 -4.850 -6.441 1.00 80.06 97 THR A N 1
ATOM 793 C CA . THR A 1 97 ? 7.761 -4.147 -7.713 1.00 80.06 97 THR A CA 1
ATOM 794 C C . THR A 1 97 ? 9.228 -4.216 -8.113 1.00 80.06 97 THR A C 1
ATOM 796 O O . THR A 1 97 ? 10.107 -3.892 -7.319 1.00 80.06 97 THR A O 1
ATOM 799 N N . TYR A 1 98 ? 9.487 -4.621 -9.353 1.00 83.81 98 TYR A N 1
ATOM 800 C CA . TYR A 1 98 ? 10.814 -4.582 -9.960 1.00 83.81 98 TYR A CA 1
ATOM 801 C C . TYR A 1 98 ? 10.788 -3.583 -11.107 1.00 83.81 98 TYR A C 1
ATOM 803 O O . TYR A 1 98 ? 9.846 -3.577 -11.900 1.00 83.81 98 TYR A O 1
ATOM 811 N N . LEU A 1 99 ? 11.823 -2.754 -11.198 1.00 81.44 99 LEU A N 1
ATOM 812 C CA . LEU A 1 99 ? 11.963 -1.776 -12.263 1.00 81.44 99 LEU A CA 1
ATOM 813 C C . LEU A 1 99 ? 13.248 -2.061 -13.036 1.00 81.44 99 LEU A C 1
ATOM 815 O O . LEU A 1 99 ? 14.330 -2.108 -12.457 1.00 81.44 99 LEU A O 1
ATOM 819 N N . LEU A 1 100 ? 13.104 -2.268 -14.343 1.00 86.75 100 LEU A N 1
ATOM 820 C CA . LEU A 1 100 ? 14.215 -2.413 -15.272 1.00 86.75 100 LEU A CA 1
ATOM 821 C C . LEU A 1 100 ? 14.323 -1.127 -16.086 1.00 86.75 100 LEU A C 1
ATOM 823 O O . LEU A 1 100 ? 13.373 -0.739 -16.766 1.00 86.75 100 LEU A O 1
ATOM 827 N N . THR A 1 101 ? 15.477 -0.477 -16.014 1.00 85.69 101 THR A N 1
ATOM 828 C CA . THR A 1 101 ? 15.772 0.745 -16.761 1.00 85.69 101 THR A CA 1
ATOM 829 C C . THR A 1 101 ? 17.038 0.562 -17.577 1.00 85.69 101 THR A C 1
ATOM 831 O O . THR A 1 101 ? 17.916 -0.213 -17.211 1.00 85.69 101 THR A O 1
ATOM 834 N N . HIS A 1 102 ? 17.133 1.290 -18.684 1.00 88.50 102 HIS A N 1
ATOM 835 C CA . HIS A 1 102 ? 18.389 1.414 -19.414 1.00 88.50 102 HIS A CA 1
ATOM 836 C C . HIS A 1 102 ? 19.359 2.334 -18.673 1.00 88.50 102 HIS A C 1
ATOM 838 O O . HIS A 1 102 ? 18.921 3.238 -17.964 1.00 88.50 102 HIS A O 1
ATOM 844 N N . ASP A 1 103 ? 20.658 2.170 -18.917 1.00 87.62 103 ASP A N 1
ATOM 845 C CA . ASP A 1 103 ? 21.714 2.976 -18.286 1.00 87.62 103 ASP A CA 1
ATOM 846 C C . ASP A 1 103 ? 21.624 4.471 -18.633 1.00 87.62 103 ASP A C 1
ATOM 848 O O . ASP A 1 103 ? 22.069 5.324 -17.873 1.00 87.62 103 ASP A O 1
ATOM 852 N N . TRP A 1 104 ? 21.015 4.814 -19.774 1.00 89.62 104 TRP A N 1
ATOM 853 C CA . TRP A 1 104 ? 20.756 6.206 -20.163 1.00 89.62 104 TRP A CA 1
ATOM 854 C C . TRP A 1 104 ? 19.557 6.833 -19.441 1.00 89.62 104 TRP A C 1
ATOM 856 O O . TRP A 1 104 ? 19.189 7.974 -19.735 1.00 89.62 104 TRP A O 1
ATOM 866 N N . PHE A 1 105 ? 18.878 6.086 -18.573 1.00 88.19 105 PHE A N 1
ATOM 867 C CA . PHE A 1 105 ? 17.806 6.588 -17.730 1.00 88.19 105 PHE A CA 1
ATOM 868 C C . PHE A 1 105 ? 18.374 6.908 -16.349 1.00 88.19 105 PHE A C 1
ATOM 870 O O . PHE A 1 105 ? 19.106 6.108 -15.772 1.00 88.19 105 PHE A O 1
ATOM 877 N N . ALA A 1 106 ? 18.048 8.086 -15.819 1.00 80.75 106 ALA A N 1
ATOM 878 C CA . ALA A 1 106 ? 18.477 8.475 -14.484 1.00 80.75 106 ALA A CA 1
ATOM 879 C C . ALA A 1 106 ? 18.013 7.440 -13.448 1.00 80.75 106 ALA A C 1
ATOM 881 O O . ALA A 1 106 ? 16.950 6.841 -13.647 1.00 80.75 106 ALA A O 1
ATOM 882 N N . PRO A 1 107 ? 18.774 7.239 -12.352 1.00 74.75 107 PRO A N 1
ATOM 883 C CA . PRO A 1 107 ? 18.413 6.278 -11.324 1.00 74.75 107 PRO A CA 1
ATOM 884 C C . PRO A 1 107 ? 16.962 6.507 -10.903 1.00 74.75 107 PRO A C 1
ATOM 886 O O . PRO A 1 107 ? 16.637 7.605 -10.434 1.00 74.75 107 PRO A O 1
ATOM 889 N N . PRO A 1 108 ? 16.072 5.524 -11.111 1.00 71.75 108 PRO A N 1
ATOM 890 C CA . PRO A 1 108 ? 14.698 5.704 -10.711 1.00 71.75 108 PRO A CA 1
ATOM 891 C C . PRO A 1 108 ? 14.673 5.854 -9.194 1.00 71.75 108 PRO A C 1
ATOM 893 O O . PRO A 1 108 ? 15.316 5.090 -8.473 1.00 71.75 108 PRO A O 1
ATOM 896 N N . MET A 1 109 ? 13.925 6.840 -8.714 1.00 75.69 109 MET A N 1
ATOM 897 C CA . MET A 1 109 ? 13.634 6.991 -7.294 1.00 75.69 109 MET A CA 1
ATOM 898 C C . MET A 1 109 ? 12.176 6.568 -7.090 1.00 75.69 109 MET A C 1
ATOM 900 O O . MET A 1 109 ? 11.290 7.426 -7.078 1.00 75.69 109 MET A O 1
ATOM 904 N N . PRO A 1 110 ? 11.897 5.247 -7.066 1.00 72.25 110 PRO A N 1
ATOM 905 C CA . PRO A 1 110 ? 10.536 4.755 -6.941 1.00 72.25 110 PRO A CA 1
ATOM 906 C C . PRO A 1 110 ? 9.935 5.223 -5.617 1.00 72.25 110 PRO A C 1
ATOM 908 O O . PRO A 1 110 ? 10.621 5.341 -4.603 1.00 72.25 110 PRO A O 1
ATOM 911 N N . ASN A 1 111 ? 8.641 5.512 -5.649 1.00 76.69 111 ASN A N 1
ATOM 912 C CA . ASN A 1 111 ? 7.866 5.781 -4.453 1.00 76.69 111 ASN A CA 1
ATOM 913 C C . ASN A 1 111 ? 7.247 4.461 -3.976 1.00 76.69 111 ASN A C 1
ATOM 915 O O . ASN A 1 111 ? 6.538 3.807 -4.738 1.00 76.69 111 ASN A O 1
ATOM 919 N N . ASP A 1 112 ? 7.516 4.089 -2.726 1.00 73.88 112 ASP A N 1
ATOM 920 C CA . ASP A 1 112 ? 7.029 2.838 -2.132 1.00 73.88 112 ASP A CA 1
ATOM 921 C C . ASP A 1 112 ? 5.521 2.855 -1.817 1.00 73.88 112 ASP A C 1
ATOM 923 O O . ASP A 1 112 ? 4.918 1.804 -1.608 1.00 73.88 112 ASP A O 1
ATOM 927 N N . PHE A 1 113 ? 4.904 4.038 -1.799 1.00 74.94 113 PHE A N 1
ATOM 928 C CA . PHE A 1 113 ? 3.516 4.248 -1.389 1.00 74.94 113 PHE A CA 1
ATOM 929 C C . PHE A 1 113 ? 2.626 4.547 -2.602 1.00 74.94 113 PHE A C 1
ATOM 931 O O . PHE A 1 113 ? 1.633 3.871 -2.828 1.00 74.94 113 PHE A O 1
ATOM 938 N N . ALA A 1 114 ? 3.020 5.467 -3.482 1.00 69.31 114 ALA A N 1
ATOM 939 C CA . ALA A 1 114 ? 2.211 5.830 -4.648 1.00 69.31 114 ALA A CA 1
ATOM 940 C C . ALA A 1 114 ? 2.788 5.308 -5.971 1.00 69.31 114 ALA A C 1
ATOM 942 O O . ALA A 1 114 ? 3.992 5.368 -6.204 1.00 69.31 114 ALA A O 1
ATOM 943 N N . TYR A 1 115 ? 1.916 4.966 -6.928 1.00 68.81 115 TYR A N 1
ATOM 944 C CA . TYR A 1 115 ? 2.287 4.664 -8.324 1.00 68.81 115 TYR A CA 1
ATOM 945 C C . TYR A 1 115 ? 2.760 5.889 -9.130 1.00 68.81 115 TYR A C 1
ATOM 947 O O . TYR A 1 115 ? 2.608 5.944 -10.352 1.00 68.81 115 TYR A O 1
ATOM 955 N N . ASN A 1 116 ? 3.311 6.907 -8.471 1.00 67.81 116 ASN A N 1
ATOM 956 C CA . ASN A 1 116 ? 3.885 8.043 -9.165 1.00 67.81 116 ASN A CA 1
ATOM 957 C C . ASN A 1 116 ? 5.352 7.763 -9.472 1.00 67.81 116 ASN A C 1
ATOM 959 O O . ASN A 1 116 ? 6.206 7.818 -8.592 1.00 67.81 116 ASN A O 1
ATOM 963 N N . LEU A 1 117 ? 5.622 7.501 -10.745 1.00 68.00 117 LEU A N 1
ATOM 964 C CA . LEU A 1 117 ? 6.971 7.285 -11.244 1.00 68.00 117 LEU A CA 1
ATOM 965 C C . LEU A 1 117 ? 7.549 8.548 -11.892 1.00 68.00 117 LEU A C 1
ATOM 967 O O . LEU A 1 117 ? 8.731 8.609 -12.133 1.00 68.00 117 LEU A O 1
ATOM 971 N N . ILE A 1 118 ? 6.766 9.592 -12.173 1.00 69.94 118 ILE A N 1
ATOM 972 C CA . ILE A 1 118 ? 7.197 10.657 -13.103 1.00 69.94 118 ILE A CA 1
ATOM 973 C C . ILE A 1 118 ? 8.275 11.576 -12.498 1.00 69.94 118 ILE A C 1
ATOM 975 O O . ILE A 1 118 ? 9.042 12.216 -13.222 1.00 69.94 118 ILE A O 1
ATOM 979 N N . LYS A 1 119 ? 8.353 11.667 -11.167 1.00 71.56 119 LYS A N 1
ATOM 980 C CA . LYS A 1 119 ? 9.316 12.543 -10.492 1.00 71.56 119 LYS A CA 1
ATOM 981 C C . LYS A 1 119 ? 10.721 11.939 -10.562 1.00 71.56 119 LYS A C 1
ATOM 983 O O . LYS A 1 119 ? 10.896 10.751 -10.334 1.00 71.56 119 LYS A O 1
ATOM 988 N N . TYR A 1 120 ? 11.718 12.782 -10.834 1.00 75.75 120 TYR A N 1
ATOM 989 C CA . TYR A 1 120 ? 13.129 12.384 -10.982 1.00 75.75 120 TYR A CA 1
ATOM 990 C C . TYR A 1 120 ? 13.421 11.497 -12.202 1.00 75.75 120 TYR A C 1
ATOM 992 O O . TYR A 1 120 ? 14.462 10.852 -12.274 1.00 75.75 120 TYR A O 1
ATOM 1000 N N . HIS A 1 121 ? 12.542 11.518 -13.204 1.00 77.88 121 HIS A N 1
ATOM 1001 C CA . HIS A 1 121 ? 12.820 10.931 -14.506 1.00 77.88 121 HIS A CA 1
ATOM 1002 C C . HIS A 1 121 ? 13.667 11.878 -15.359 1.00 77.88 121 HIS A C 1
ATOM 1004 O O . HIS A 1 121 ? 13.239 12.980 -15.703 1.00 77.88 121 HIS A O 1
ATOM 1010 N N . ALA A 1 122 ? 14.857 11.426 -15.740 1.00 83.88 122 ALA A N 1
ATOM 1011 C CA . ALA A 1 122 ? 15.683 12.075 -16.749 1.00 83.88 122 ALA A CA 1
ATOM 1012 C C . ALA A 1 122 ? 16.263 11.017 -17.692 1.00 83.88 122 ALA A C 1
ATOM 1014 O O . ALA A 1 122 ? 16.476 9.873 -17.303 1.00 83.88 122 ALA A O 1
ATOM 1015 N N . SER A 1 123 ? 16.486 11.393 -18.948 1.00 88.81 123 SER A N 1
ATOM 1016 C CA . SER A 1 123 ? 17.102 10.521 -19.945 1.00 88.81 123 SER A CA 1
ATOM 1017 C C . SER A 1 123 ? 18.230 11.269 -20.634 1.00 88.81 123 SER A C 1
ATOM 1019 O O . SER A 1 123 ? 18.021 12.367 -21.154 1.00 88.81 123 SER A O 1
ATOM 1021 N N . ASP A 1 124 ? 19.408 10.657 -20.668 1.00 91.69 124 ASP A N 1
ATOM 1022 C CA . ASP A 1 124 ? 20.522 11.151 -21.463 1.00 91.69 124 ASP A CA 1
ATOM 1023 C C . ASP A 1 124 ? 20.277 10.802 -22.935 1.00 91.69 124 ASP A C 1
ATOM 1025 O O . ASP A 1 124 ? 20.347 9.645 -23.359 1.00 91.69 124 ASP A O 1
ATOM 1029 N N . SER A 1 125 ? 19.945 11.823 -23.723 1.00 92.31 125 SER A N 1
ATOM 1030 C CA . SER A 1 125 ? 19.638 11.641 -25.142 1.00 92.31 125 SER A CA 1
ATOM 1031 C C . SER A 1 125 ? 20.865 11.257 -25.968 1.00 92.31 125 SER A C 1
ATOM 1033 O O . SER A 1 125 ? 20.700 10.571 -26.975 1.00 92.31 125 SER A O 1
ATOM 1035 N N . ASN A 1 126 ? 22.071 11.649 -25.548 1.00 92.69 126 ASN A N 1
ATOM 1036 C CA . ASN A 1 126 ? 23.306 11.355 -26.271 1.00 92.69 126 ASN A CA 1
ATOM 1037 C C . ASN A 1 126 ? 23.700 9.889 -26.078 1.00 92.69 126 ASN A C 1
ATOM 1039 O O . ASN A 1 126 ? 23.931 9.186 -27.060 1.00 92.69 126 ASN A O 1
ATOM 1043 N N . VAL A 1 127 ? 23.693 9.403 -24.831 1.00 92.12 127 VAL A N 1
ATOM 1044 C CA . VAL A 1 127 ? 23.957 7.983 -24.530 1.00 92.12 127 VAL A CA 1
ATOM 1045 C C . VAL A 1 127 ? 22.907 7.097 -25.196 1.00 92.12 127 VAL A C 1
ATOM 1047 O O . VAL A 1 127 ? 23.251 6.098 -25.828 1.00 92.12 127 VAL A O 1
ATOM 1050 N N . ARG A 1 128 ? 21.629 7.497 -25.133 1.00 92.69 128 ARG A N 1
ATOM 1051 C CA . ARG A 1 128 ? 20.544 6.777 -25.809 1.00 92.69 128 ARG A CA 1
ATOM 1052 C C . ARG A 1 128 ? 20.754 6.707 -27.320 1.00 92.69 128 ARG A C 1
ATOM 1054 O O . ARG A 1 128 ? 20.514 5.657 -27.905 1.00 92.69 128 ARG A O 1
ATOM 1061 N N . ALA A 1 129 ? 21.164 7.804 -27.960 1.00 92.69 129 ALA A N 1
ATOM 1062 C CA . ALA A 1 129 ? 21.407 7.824 -29.401 1.00 92.69 129 ALA A CA 1
ATOM 1063 C C . ALA A 1 129 ? 22.581 6.913 -29.790 1.00 92.69 129 ALA A C 1
ATOM 1065 O O . ALA A 1 129 ? 22.433 6.114 -30.710 1.00 92.69 129 ALA A O 1
ATOM 1066 N N . ALA A 1 130 ? 23.692 6.970 -29.049 1.00 90.62 130 ALA A N 1
ATOM 1067 C CA . ALA A 1 1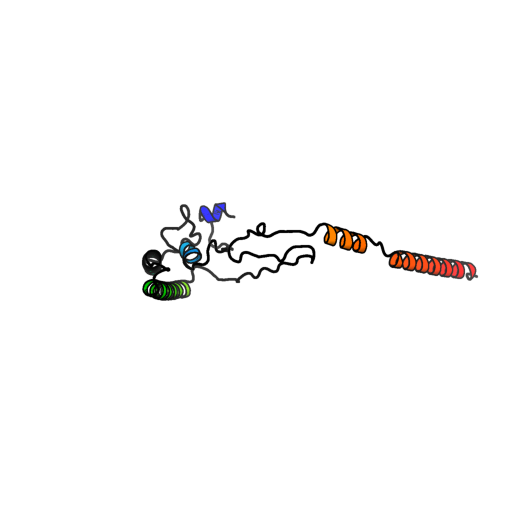30 ? 24.870 6.140 -29.299 1.00 90.62 130 ALA A CA 1
ATOM 1068 C C . ALA A 1 130 ? 24.568 4.636 -29.164 1.00 90.62 130 ALA A C 1
ATOM 1070 O O . ALA A 1 130 ? 24.876 3.856 -30.062 1.00 90.62 130 ALA A O 1
ATOM 1071 N N . GLN A 1 131 ? 23.900 4.224 -28.082 1.00 90.69 131 GLN A N 1
ATOM 1072 C CA . GLN A 1 131 ? 23.518 2.819 -27.897 1.00 90.69 131 GLN A CA 1
ATOM 1073 C C . GLN A 1 131 ? 22.450 2.376 -28.915 1.00 90.69 131 GLN A C 1
ATOM 1075 O O . GLN A 1 131 ? 22.462 1.237 -29.377 1.00 90.69 131 GLN A O 1
ATOM 1080 N N . ALA A 1 132 ? 21.548 3.273 -29.332 1.00 88.94 132 ALA A N 1
ATOM 1081 C CA . ALA A 1 132 ? 20.585 2.968 -30.389 1.00 88.94 132 ALA A CA 1
ATOM 1082 C C . ALA A 1 132 ? 21.252 2.737 -31.755 1.00 88.94 132 ALA A C 1
ATOM 1084 O O . ALA A 1 132 ? 20.740 1.936 -32.534 1.00 88.94 132 ALA A O 1
ATOM 1085 N N . GLU A 1 133 ? 22.360 3.415 -32.068 1.00 88.44 133 GLU A N 1
ATOM 1086 C CA . GLU A 1 133 ? 23.136 3.140 -33.284 1.00 88.44 133 GLU A CA 1
ATOM 1087 C C . GLU A 1 133 ? 23.779 1.752 -33.249 1.00 88.44 133 GLU A C 1
ATOM 1089 O O . GLU A 1 133 ? 23.646 1.012 -34.222 1.00 88.44 133 GLU A O 1
ATOM 1094 N N . GLU A 1 134 ? 24.376 1.359 -32.119 1.00 85.56 134 GLU A N 1
ATOM 1095 C CA . GLU A 1 134 ? 24.921 0.007 -31.927 1.00 85.56 134 GLU A CA 1
ATOM 1096 C C . GLU A 1 134 ? 23.842 -1.065 -32.140 1.00 85.56 134 GLU A C 1
ATOM 1098 O O . GLU A 1 134 ? 24.038 -2.036 -32.867 1.00 85.56 134 GLU A O 1
ATOM 1103 N N . TRP A 1 135 ? 22.657 -0.885 -31.554 1.00 84.19 135 TRP A N 1
ATOM 1104 C CA . TRP A 1 135 ? 21.584 -1.881 -31.654 1.00 84.19 135 TRP A CA 1
ATOM 1105 C C . TRP A 1 135 ? 20.913 -1.924 -33.023 1.00 84.19 135 TRP A C 1
ATOM 1107 O O . TRP A 1 135 ? 20.294 -2.927 -33.381 1.00 84.19 135 TRP A O 1
ATOM 1117 N N . ARG A 1 136 ? 21.011 -0.836 -33.792 1.00 86.31 136 ARG A N 1
ATOM 1118 C CA . ARG A 1 136 ? 20.559 -0.795 -35.185 1.00 86.31 136 ARG A CA 1
ATOM 1119 C C . ARG A 1 136 ? 21.506 -1.522 -36.125 1.00 86.31 136 ARG A C 1
ATOM 1121 O O . ARG A 1 136 ? 21.122 -1.736 -37.274 1.00 86.31 136 AR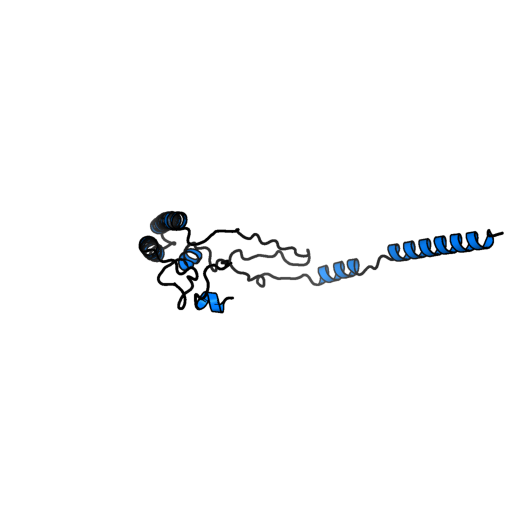G A O 1
ATOM 1128 N N . GLU A 1 137 ? 22.704 -1.897 -35.680 1.00 85.12 137 GLU A N 1
ATOM 1129 C CA . GLU A 1 137 ? 23.629 -2.668 -36.497 1.00 85.12 137 GLU A CA 1
ATOM 1130 C C . GLU A 1 137 ? 23.006 -4.030 -36.843 1.00 85.12 137 GLU A C 1
ATOM 1132 O O . GLU A 1 137 ? 22.990 -4.985 -36.061 1.00 85.12 137 GLU A O 1
ATOM 1137 N N . VAL A 1 138 ? 22.466 -4.127 -38.058 1.00 82.94 138 VAL A N 1
ATOM 1138 C CA . VAL A 1 138 ? 21.958 -5.385 -38.597 1.00 82.94 138 VAL A CA 1
ATOM 1139 C C . VAL A 1 138 ? 23.159 -6.269 -38.895 1.00 82.94 138 VAL A C 1
ATOM 1141 O O . VAL A 1 138 ? 23.805 -6.126 -39.931 1.00 82.94 138 VAL A O 1
ATOM 1144 N N . LYS A 1 139 ? 23.459 -7.210 -37.997 1.00 87.62 139 LYS A N 1
ATOM 1145 C CA . LYS A 1 139 ? 24.518 -8.199 -38.221 1.00 87.62 139 LYS A CA 1
ATOM 1146 C C . LYS A 1 139 ? 24.098 -9.108 -39.380 1.00 87.62 139 LYS A C 1
ATOM 1148 O O . LYS A 1 139 ? 23.158 -9.884 -39.211 1.00 87.62 139 LYS A O 1
ATOM 1153 N N . PRO A 1 140 ? 24.783 -9.091 -40.539 1.00 90.25 140 PRO A N 1
ATOM 1154 C CA . PRO A 1 140 ? 24.356 -9.862 -41.709 1.00 90.25 140 PRO A CA 1
ATOM 1155 C C . PRO A 1 140 ? 24.628 -11.366 -41.560 1.00 90.25 140 PRO A C 1
ATOM 1157 O O . PRO A 1 140 ? 24.240 -12.146 -42.423 1.00 90.25 140 PRO A O 1
ATOM 1160 N N . ILE A 1 141 ? 25.276 -11.790 -40.469 1.00 93.75 141 ILE A N 1
ATOM 1161 C CA . ILE A 1 141 ? 25.707 -13.171 -40.219 1.00 93.75 141 ILE A CA 1
ATOM 1162 C C . ILE A 1 141 ? 24.569 -14.190 -40.413 1.00 93.75 141 ILE A C 1
ATOM 1164 O O . ILE A 1 141 ? 24.788 -15.140 -41.166 1.00 93.75 141 ILE A O 1
ATOM 1168 N N . PRO A 1 142 ? 23.353 -14.020 -39.845 1.00 93.75 142 PRO A N 1
ATOM 1169 C CA . PRO A 1 142 ? 22.268 -14.977 -40.065 1.00 93.75 142 PRO A CA 1
ATOM 1170 C C . PRO A 1 142 ? 21.867 -15.089 -41.543 1.00 93.75 142 PRO A C 1
ATOM 1172 O O . PRO A 1 142 ? 21.618 -16.190 -42.029 1.00 93.75 142 PRO A O 1
ATOM 1175 N N . MET A 1 143 ? 21.868 -13.972 -42.279 1.00 93.81 143 MET A N 1
ATOM 1176 C CA . MET A 1 143 ? 21.551 -13.948 -43.713 1.00 93.81 143 MET A CA 1
ATOM 1177 C C . MET A 1 143 ? 22.654 -14.589 -44.559 1.00 93.81 143 MET A C 1
ATOM 1179 O O . MET A 1 143 ? 22.356 -15.309 -45.510 1.00 93.81 143 MET A O 1
ATOM 1183 N N . ILE A 1 144 ? 23.923 -14.379 -44.200 1.00 96.38 144 ILE A N 1
ATOM 1184 C CA . ILE A 1 144 ? 25.070 -15.015 -44.862 1.00 96.38 144 ILE A CA 1
ATOM 1185 C C . ILE A 1 144 ? 25.024 -16.534 -44.654 1.00 96.38 144 ILE A C 1
ATOM 1187 O O . ILE A 1 144 ? 25.146 -17.284 -45.621 1.00 96.38 144 ILE A O 1
ATOM 1191 N N . ILE A 1 145 ? 24.794 -16.996 -43.418 1.00 97.00 145 ILE A N 1
ATOM 1192 C CA . ILE A 1 145 ? 24.654 -18.427 -43.101 1.00 97.00 145 ILE A CA 1
ATOM 1193 C C . ILE A 1 145 ? 23.499 -19.036 -43.899 1.00 97.00 145 ILE A C 1
ATOM 1195 O O . ILE A 1 145 ? 23.673 -20.082 -44.525 1.00 97.00 145 ILE A O 1
ATOM 1199 N N . LEU A 1 146 ? 22.341 -18.368 -43.932 1.00 96.88 146 LEU A N 1
ATOM 1200 C CA . LEU A 1 146 ? 21.191 -18.810 -44.719 1.00 96.88 146 LEU A CA 1
ATOM 1201 C C . LEU A 1 146 ? 21.533 -18.915 -46.214 1.00 96.88 146 LEU A C 1
ATOM 1203 O O . LEU A 1 146 ? 21.201 -19.914 -46.848 1.00 96.88 146 LEU A O 1
ATOM 1207 N N . GLY A 1 147 ? 22.243 -17.928 -46.768 1.00 97.44 147 GLY A N 1
ATOM 1208 C CA . GLY A 1 147 ? 22.712 -17.945 -48.155 1.00 97.44 147 GLY A CA 1
ATOM 1209 C C . GLY A 1 147 ? 23.630 -19.132 -48.464 1.00 97.44 147 GLY A C 1
ATOM 1210 O O . GLY A 1 147 ? 23.423 -19.826 -49.459 1.00 97.44 147 GLY A O 1
ATOM 1211 N N . ILE A 1 148 ? 24.598 -19.418 -47.588 1.00 97.56 148 ILE A N 1
ATOM 1212 C CA . ILE A 1 148 ? 25.509 -20.566 -47.733 1.00 97.56 148 ILE A CA 1
ATOM 1213 C C . ILE A 1 148 ? 24.736 -21.890 -47.669 1.00 97.56 148 ILE A C 1
ATOM 1215 O O . ILE A 1 148 ? 24.962 -22.767 -48.501 1.00 97.56 148 ILE A O 1
ATOM 1219 N N . LEU A 1 149 ? 23.798 -22.034 -46.726 1.00 97.69 149 LEU A N 1
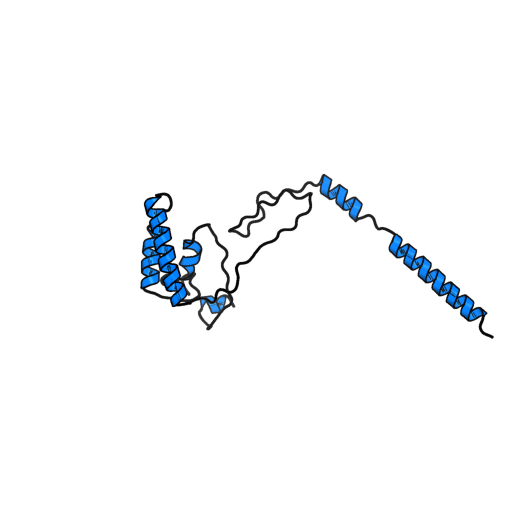ATOM 1220 C CA . LEU A 1 149 ? 22.965 -23.235 -46.608 1.00 97.69 149 LEU A CA 1
ATOM 1221 C C . LEU A 1 149 ? 22.106 -23.460 -47.858 1.00 97.69 149 LEU A C 1
ATOM 1223 O O . LEU A 1 149 ? 22.017 -24.590 -48.335 1.00 97.69 149 LEU A O 1
ATOM 1227 N N . MET A 1 150 ? 21.521 -22.398 -48.422 1.00 97.19 150 MET A N 1
ATOM 1228 C CA . MET A 1 150 ? 20.758 -22.487 -49.671 1.00 97.19 150 MET A CA 1
ATOM 1229 C C . MET A 1 150 ? 21.638 -22.901 -50.855 1.00 97.19 150 MET A C 1
ATOM 1231 O O . MET A 1 150 ? 21.224 -23.746 -51.647 1.00 97.19 150 MET A O 1
ATOM 1235 N N . LEU A 1 151 ? 22.858 -22.364 -50.962 1.00 97.38 151 LEU A N 1
ATOM 1236 C CA . LEU A 1 151 ? 23.810 -22.749 -52.010 1.00 97.38 151 LEU A CA 1
ATOM 1237 C C . LEU A 1 151 ? 24.266 -24.205 -51.871 1.00 97.38 151 LEU A C 1
ATOM 1239 O O . LEU A 1 151 ? 24.304 -24.925 -52.866 1.00 97.38 151 LEU A O 1
ATOM 1243 N N . LEU A 1 152 ? 24.566 -24.661 -50.652 1.00 97.44 152 LEU A N 1
ATOM 1244 C CA . LEU A 1 152 ? 24.920 -26.057 -50.382 1.00 97.44 152 LEU A CA 1
ATOM 1245 C C . LEU A 1 152 ? 23.764 -26.999 -50.716 1.00 97.44 152 LEU A C 1
ATOM 1247 O O . LEU A 1 152 ? 23.968 -28.007 -51.388 1.00 97.44 152 LEU A O 1
ATOM 1251 N N . PHE A 1 153 ? 22.546 -26.661 -50.290 1.00 97.19 153 PHE A N 1
ATOM 1252 C CA . PHE A 1 153 ? 21.357 -27.453 -50.590 1.00 97.19 153 PHE A CA 1
ATOM 1253 C C . PHE A 1 153 ? 21.082 -27.511 -52.097 1.00 97.19 153 PHE A C 1
ATOM 1255 O O . PHE A 1 153 ? 20.860 -28.591 -52.639 1.00 97.19 153 PHE A O 1
ATOM 1262 N N . GLY A 1 154 ? 21.166 -26.371 -52.789 1.00 96.56 154 GLY A N 1
ATOM 1263 C CA . GLY A 1 154 ? 21.043 -26.300 -54.244 1.00 96.56 154 GLY A CA 1
ATOM 1264 C C . GLY A 1 154 ? 22.122 -27.112 -54.962 1.00 96.56 154 GLY A C 1
ATOM 1265 O O . GLY A 1 154 ? 21.810 -27.871 -55.875 1.00 96.56 154 GLY A O 1
ATOM 1266 N N . GLY A 1 155 ? 23.377 -27.025 -54.515 1.00 96.12 155 GLY A N 1
ATOM 1267 C CA . GLY A 1 155 ? 24.491 -27.806 -55.056 1.00 96.12 155 GLY A CA 1
ATOM 1268 C C . GLY A 1 155 ? 24.308 -29.312 -54.863 1.00 96.12 155 GLY A C 1
ATOM 1269 O O . GLY A 1 155 ? 24.471 -30.073 -55.814 1.00 96.12 155 GLY A O 1
ATOM 1270 N N . LEU A 1 156 ? 23.896 -29.745 -53.667 1.00 95.81 156 LEU A N 1
ATOM 1271 C CA . LEU A 1 156 ? 23.569 -31.146 -53.379 1.00 95.81 156 LEU A CA 1
ATOM 1272 C C . LEU A 1 156 ? 22.387 -31.639 -54.220 1.00 95.81 156 LEU A C 1
ATOM 1274 O O . LEU A 1 156 ? 22.412 -32.768 -54.708 1.00 95.81 156 LEU A O 1
ATOM 1278 N N . PHE A 1 157 ? 21.367 -30.802 -54.417 1.00 95.25 157 PHE A N 1
ATOM 1279 C CA . PHE A 1 157 ? 20.225 -31.118 -55.269 1.00 95.25 157 PHE A CA 1
ATOM 1280 C C . PHE A 1 157 ? 20.646 -31.299 -56.733 1.00 95.25 157 PHE A C 1
ATOM 1282 O O . PHE A 1 157 ? 20.321 -32.320 -57.333 1.00 95.25 157 PHE A O 1
ATOM 1289 N N . VAL A 1 158 ? 21.418 -30.361 -57.293 1.00 95.06 158 VAL A N 1
ATOM 1290 C CA . VAL A 1 158 ? 21.928 -30.451 -58.671 1.00 95.06 158 VAL A CA 1
ATOM 1291 C C . VAL A 1 158 ? 22.840 -31.664 -58.841 1.00 95.06 158 VAL A C 1
ATOM 1293 O O . VAL A 1 158 ? 22.658 -32.425 -59.787 1.00 95.06 158 VAL A O 1
ATOM 1296 N N . ALA A 1 159 ? 23.777 -31.893 -57.916 1.00 93.38 159 ALA A N 1
ATOM 1297 C CA . ALA A 1 159 ? 24.645 -33.068 -57.940 1.00 93.38 159 ALA A CA 1
ATOM 1298 C C . ALA A 1 159 ? 23.827 -34.366 -57.916 1.00 93.38 159 ALA A C 1
ATOM 1300 O O . ALA A 1 159 ? 24.079 -35.264 -58.714 1.00 93.38 159 ALA A O 1
ATOM 1301 N N . LYS A 1 160 ? 22.797 -34.437 -57.063 1.00 93.38 160 LYS A N 1
ATOM 1302 C CA . LYS A 1 160 ? 21.878 -35.577 -57.011 1.00 93.38 160 LYS A CA 1
ATOM 1303 C C . LYS A 1 160 ? 21.154 -35.791 -58.339 1.00 93.38 160 LYS A C 1
ATOM 1305 O O . LYS A 1 160 ? 21.068 -36.937 -58.757 1.00 93.38 160 LYS A O 1
ATOM 1310 N N . VAL A 1 161 ? 20.651 -34.732 -58.983 1.00 93.25 161 VAL A N 1
ATOM 1311 C CA . VAL A 1 161 ? 19.974 -34.804 -60.295 1.00 93.25 161 VAL A CA 1
ATOM 1312 C C . VAL A 1 161 ? 20.933 -35.284 -61.389 1.00 93.25 161 VAL A C 1
ATOM 1314 O O . VAL A 1 161 ? 20.577 -36.173 -62.152 1.00 93.25 161 VAL A O 1
ATOM 1317 N N . LEU A 1 162 ? 22.156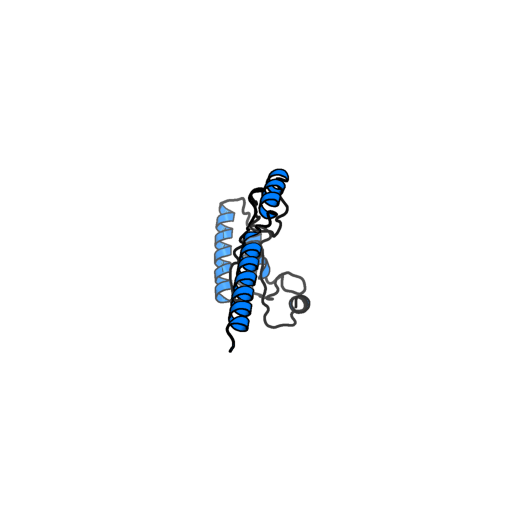 -34.749 -61.445 1.00 92.69 162 LEU A N 1
ATOM 1318 C CA . LEU A 1 162 ? 23.168 -35.144 -62.436 1.00 92.69 162 LEU A CA 1
ATOM 1319 C C . LEU A 1 162 ? 23.680 -36.580 -62.247 1.00 92.69 162 LEU A C 1
ATOM 1321 O O . LEU A 1 162 ? 24.143 -37.191 -63.204 1.00 92.69 162 LEU A O 1
ATOM 1325 N N . MET A 1 163 ? 23.625 -37.108 -61.023 1.00 91.75 163 MET A N 1
ATOM 1326 C CA . MET A 1 163 ? 24.014 -38.481 -60.689 1.00 91.75 163 MET A CA 1
ATOM 1327 C C . MET A 1 163 ? 22.873 -39.500 -60.851 1.00 91.75 163 MET A C 1
ATOM 1329 O O . MET A 1 163 ? 23.081 -40.676 -60.546 1.00 91.75 163 MET A O 1
ATOM 1333 N N . GLN A 1 164 ? 21.673 -39.089 -61.283 1.00 80.94 164 GLN A N 1
ATOM 1334 C CA . GLN A 1 164 ? 20.603 -40.045 -61.577 1.00 80.94 164 GLN A CA 1
ATOM 1335 C C . GLN A 1 164 ? 20.910 -40.780 -62.896 1.00 80.94 164 GLN A C 1
ATOM 1337 O O . GLN A 1 164 ? 21.235 -40.113 -63.878 1.00 80.94 164 GLN A O 1
ATOM 1342 N N . PRO A 1 165 ? 20.858 -42.125 -62.909 1.00 72.19 165 PRO A N 1
ATOM 1343 C CA . PRO A 1 165 ? 21.098 -42.935 -64.103 1.00 72.19 165 PRO A CA 1
ATOM 1344 C C . PRO A 1 165 ? 19.993 -42.802 -65.156 1.00 72.19 165 PRO A C 1
ATOM 1346 O O . PRO A 1 165 ? 18.834 -42.511 -64.776 1.00 72.19 165 PRO A O 1
#

Foldseek 3Di:
DVVCLQVVVDDDDDDDDFAPDPDPLSVLLLQAQVQDHNNHNVSLNHDDPLLNVLSVLLVPFDCVDPVSVVVNVV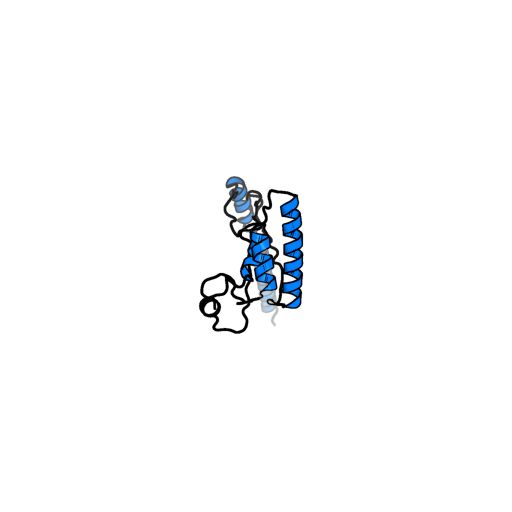SVVVSVVVCVVVVSDDDDDDDDDDDDDDPQWFDFPDDRRDPDRPPPTDGDPVVVVVVVVVVPPPDCVVVVVVVVVVVVVVVVVVVVVVPDD